Protein AF-A0A965YS01-F1 (afdb_monomer_lite)

Structure (mmCIF, N/CA/C/O backbone):
data_AF-A0A965YS01-F1
#
_entry.id   AF-A0A965YS01-F1
#
loop_
_atom_site.group_PDB
_atom_site.id
_atom_site.type_symbol
_atom_site.label_atom_id
_atom_site.label_alt_id
_atom_site.label_comp_id
_atom_site.label_asym_id
_atom_site.label_entity_id
_atom_site.label_seq_id
_atom_site.pdbx_PDB_ins_code
_atom_site.Cartn_x
_atom_site.Cartn_y
_atom_site.Cartn_z
_atom_site.occupancy
_atom_site.B_iso_or_equiv
_atom_site.auth_seq_id
_atom_site.auth_comp_id
_atom_site.auth_asym_id
_atom_site.auth_atom_id
_atom_site.pdbx_PDB_model_num
ATOM 1 N N . MET A 1 1 ? -19.437 -4.257 -18.408 1.00 36.88 1 MET A N 1
ATOM 2 C CA . MET A 1 1 ? -18.109 -3.913 -17.860 1.00 36.88 1 MET A CA 1
ATOM 3 C C . MET A 1 1 ? -18.353 -3.129 -16.580 1.00 36.88 1 MET A C 1
ATOM 5 O O . MET A 1 1 ? -18.878 -2.031 -16.670 1.00 36.88 1 M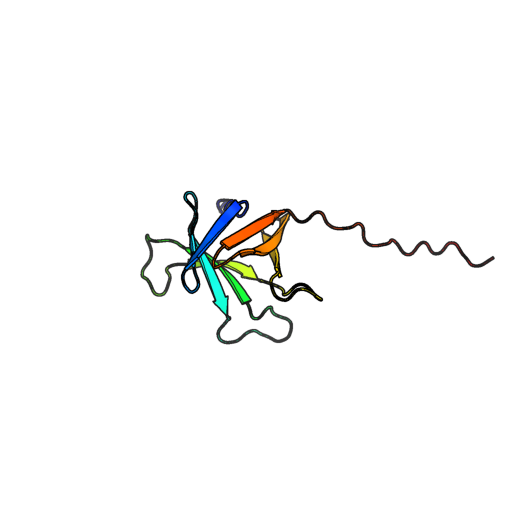ET A O 1
ATOM 9 N N . GLN A 1 2 ? -18.126 -3.721 -15.404 1.00 30.78 2 GLN A N 1
ATOM 10 C CA . GLN A 1 2 ? -18.207 -2.983 -14.138 1.00 30.78 2 GLN A CA 1
ATOM 11 C C . GLN A 1 2 ? -16.950 -2.123 -14.029 1.00 30.78 2 GLN A C 1
ATOM 13 O O . GLN A 1 2 ? -15.840 -2.650 -13.997 1.00 30.78 2 GLN A O 1
ATOM 18 N N . THR A 1 3 ? -17.127 -0.807 -14.030 1.00 35.94 3 THR A N 1
ATOM 19 C CA . THR A 1 3 ? -16.104 0.165 -13.655 1.00 35.94 3 THR A CA 1
ATOM 20 C C . THR A 1 3 ? -15.695 -0.153 -12.223 1.00 35.94 3 THR A C 1
ATOM 22 O O . THR A 1 3 ? -16.439 0.126 -11.286 1.00 35.94 3 THR A O 1
ATOM 25 N N . ALA A 1 4 ? -14.552 -0.817 -12.042 1.00 50.41 4 ALA A N 1
ATOM 26 C CA . ALA A 1 4 ? -13.963 -0.956 -10.722 1.00 50.41 4 ALA A CA 1
ATOM 27 C C . ALA A 1 4 ? -13.690 0.464 -10.223 1.00 50.41 4 ALA A C 1
ATOM 29 O O . ALA A 1 4 ? -12.886 1.177 -10.823 1.00 50.41 4 ALA A O 1
ATOM 30 N N . THR A 1 5 ? -14.416 0.898 -9.192 1.00 55.38 5 THR A N 1
ATOM 31 C CA . THR A 1 5 ? -14.185 2.178 -8.523 1.00 55.38 5 THR A CA 1
ATOM 32 C C . THR A 1 5 ? -12.692 2.300 -8.249 1.00 55.38 5 THR A C 1
ATOM 34 O O . THR A 1 5 ? -12.119 1.465 -7.547 1.00 55.38 5 THR A O 1
ATOM 37 N N . GLN A 1 6 ? -12.044 3.283 -8.873 1.00 66.94 6 GLN A N 1
ATOM 38 C CA . GLN A 1 6 ? -10.603 3.454 -8.767 1.00 66.94 6 GLN A CA 1
ATOM 39 C C . GLN A 1 6 ? -10.292 3.914 -7.344 1.00 66.94 6 GLN A C 1
ATOM 41 O O . GLN A 1 6 ? -10.625 5.026 -6.944 1.00 66.94 6 GLN A O 1
ATOM 46 N N . ILE A 1 7 ? -9.725 3.013 -6.548 1.00 79.31 7 ILE A N 1
ATOM 47 C CA . ILE A 1 7 ? -9.392 3.280 -5.150 1.00 79.31 7 ILE A CA 1
ATOM 48 C C . ILE A 1 7 ? -8.175 4.200 -5.131 1.00 79.31 7 ILE A C 1
ATOM 50 O O . ILE A 1 7 ? -7.115 3.828 -5.637 1.00 79.31 7 ILE A O 1
ATOM 54 N N . GLN A 1 8 ? -8.324 5.391 -4.550 1.00 86.12 8 GLN A N 1
ATOM 55 C CA . GLN A 1 8 ? -7.217 6.326 -4.383 1.00 86.12 8 GLN A CA 1
ATOM 56 C C . GLN A 1 8 ? -6.234 5.756 -3.355 1.00 86.12 8 GLN A C 1
ATOM 58 O O . GLN A 1 8 ? -6.533 5.689 -2.166 1.00 86.12 8 GLN A O 1
ATOM 63 N N . LEU A 1 9 ? -5.068 5.307 -3.824 1.00 92.12 9 LEU A N 1
ATOM 64 C CA . LEU A 1 9 ? -4.046 4.695 -2.969 1.00 92.12 9 LEU A CA 1
ATOM 65 C C . LEU A 1 9 ? -3.082 5.712 -2.363 1.00 92.12 9 LEU A C 1
ATOM 67 O O . LEU A 1 9 ? -2.471 5.438 -1.336 1.00 92.12 9 LEU A O 1
ATOM 71 N N . GLU A 1 10 ? -2.907 6.864 -2.991 1.00 94.25 10 GLU A N 1
ATOM 72 C CA . GLU A 1 10 ? -1.892 7.839 -2.600 1.00 94.25 10 GLU A CA 1
ATOM 73 C C . GLU A 1 10 ? -2.204 8.469 -1.246 1.00 94.25 10 GLU A C 1
ATOM 75 O O . GLU A 1 10 ? -3.352 8.793 -0.948 1.00 94.25 10 GLU A O 1
ATOM 80 N N . GLY A 1 11 ? -1.167 8.675 -0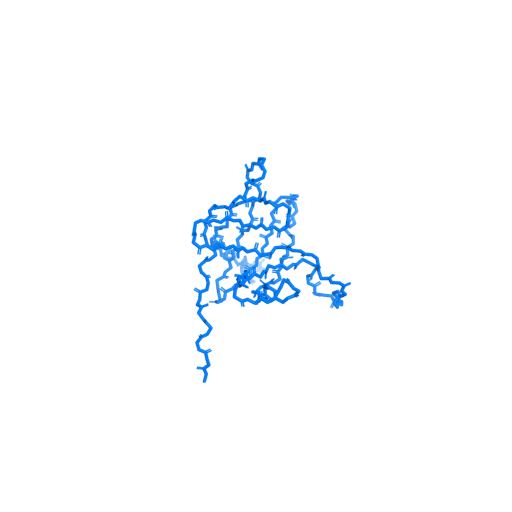.437 1.00 94.50 11 GLY A N 1
ATOM 81 C CA . GLY A 1 11 ? -1.297 9.376 0.832 1.00 94.50 11 GLY A CA 1
ATOM 82 C C . GLY A 1 11 ? -0.493 8.757 1.963 1.00 94.50 11 GLY A C 1
ATOM 83 O O . GLY A 1 11 ? 0.334 7.860 1.775 1.00 94.50 11 GLY A O 1
ATOM 84 N N . LYS A 1 12 ? -0.745 9.280 3.162 1.00 95.81 12 LYS A N 1
ATOM 85 C CA . LYS A 1 12 ? -0.147 8.817 4.412 1.00 95.81 12 LYS A CA 1
ATOM 86 C C . LYS A 1 12 ? -1.161 7.989 5.184 1.00 95.81 12 LYS A C 1
ATOM 88 O O . LYS A 1 12 ? -2.319 8.372 5.314 1.00 95.81 12 LYS A O 1
ATOM 93 N N . TYR A 1 13 ? -0.681 6.883 5.723 1.00 96.81 13 TYR A N 1
ATOM 94 C CA . TYR A 1 13 ? -1.464 5.902 6.445 1.00 96.81 13 TYR A CA 1
ATOM 95 C C . TYR A 1 13 ? -0.819 5.615 7.789 1.00 96.81 13 TYR A C 1
ATOM 97 O O . TYR A 1 13 ? 0.407 5.492 7.897 1.00 96.81 13 TYR A O 1
ATOM 105 N N . LYS A 1 14 ? -1.662 5.433 8.799 1.00 96.94 14 LYS A N 1
ATOM 106 C CA . LYS A 1 14 ? -1.260 4.834 10.063 1.00 96.94 14 LYS A CA 1
ATOM 107 C C . LYS A 1 14 ? -1.306 3.316 9.921 1.00 96.94 14 LYS A C 1
ATOM 109 O O . LYS A 1 14 ? -2.313 2.766 9.484 1.00 96.94 14 LYS A O 1
ATOM 114 N N . LEU A 1 15 ? -0.212 2.649 10.261 1.00 95.00 15 LEU A N 1
ATOM 115 C CA . LEU A 1 15 ? -0.117 1.197 10.292 1.00 95.00 15 LEU A CA 1
ATOM 116 C C . LEU A 1 15 ? -0.582 0.689 11.658 1.00 95.00 15 LEU A C 1
ATOM 118 O O . LEU A 1 15 ? 0.066 0.931 12.674 1.00 95.00 15 LEU A O 1
ATOM 122 N N . GLU A 1 16 ? -1.681 -0.051 11.677 1.00 94.44 16 GLU A N 1
ATOM 123 C CA . GLU A 1 16 ? -2.195 -0.721 12.868 1.00 94.44 16 GLU A CA 1
ATOM 124 C C . GLU A 1 16 ? -2.326 -2.215 12.579 1.00 94.44 16 GLU A C 1
ATOM 126 O O . GLU A 1 16 ? -3.191 -2.641 11.818 1.00 94.44 16 GLU A O 1
ATOM 131 N N . ASN A 1 17 ? -1.439 -3.019 13.173 1.00 92.00 17 ASN A N 1
ATOM 132 C CA . ASN A 1 17 ? -1.265 -4.436 12.848 1.00 92.00 17 ASN A CA 1
ATOM 133 C C . ASN A 1 17 ? -0.998 -4.649 11.350 1.00 92.00 17 ASN A C 1
ATOM 135 O O . ASN A 1 17 ? 0.118 -4.468 10.868 1.00 92.00 17 ASN A O 1
ATOM 139 N N . ASP A 1 18 ? -2.031 -5.049 10.622 1.00 92.62 18 ASP A N 1
ATOM 140 C CA . ASP A 1 18 ? -2.014 -5.363 9.207 1.00 92.62 18 ASP A CA 1
ATOM 141 C C . ASP A 1 18 ? -2.969 -4.465 8.401 1.00 92.62 18 ASP A C 1
ATOM 143 O O . ASP A 1 18 ? -3.276 -4.762 7.244 1.00 92.62 18 ASP A O 1
ATOM 147 N N . LEU A 1 19 ? -3.397 -3.348 8.997 1.00 94.81 19 LEU A N 1
ATOM 148 C CA . LEU A 1 19 ? -4.234 -2.318 8.395 1.00 94.81 19 LEU A CA 1
ATOM 149 C C . LEU A 1 19 ? -3.449 -1.021 8.186 1.00 94.81 19 LEU A C 1
ATOM 151 O O . LEU A 1 19 ? -2.698 -0.582 9.052 1.00 94.81 19 LEU A O 1
ATOM 155 N N . LEU A 1 20 ? -3.659 -0.394 7.034 1.00 95.62 20 LEU A N 1
ATOM 156 C CA . LEU A 1 20 ? -3.226 0.958 6.709 1.00 95.62 20 LEU A CA 1
ATOM 157 C C . LEU A 1 20 ? -4.461 1.853 6.730 1.00 95.62 20 LEU A C 1
ATOM 159 O O . LEU A 1 20 ? -5.350 1.697 5.896 1.00 95.62 20 LEU A O 1
ATOM 163 N N . ILE A 1 21 ? -4.520 2.772 7.685 1.00 94.75 21 ILE A N 1
ATOM 164 C CA . ILE A 1 21 ? -5.705 3.584 7.959 1.00 94.75 21 ILE A CA 1
ATOM 165 C C . ILE A 1 21 ? -5.415 5.034 7.570 1.00 94.75 21 ILE A C 1
ATOM 167 O O . ILE A 1 21 ? -4.444 5.626 8.049 1.00 94.75 21 ILE A O 1
ATO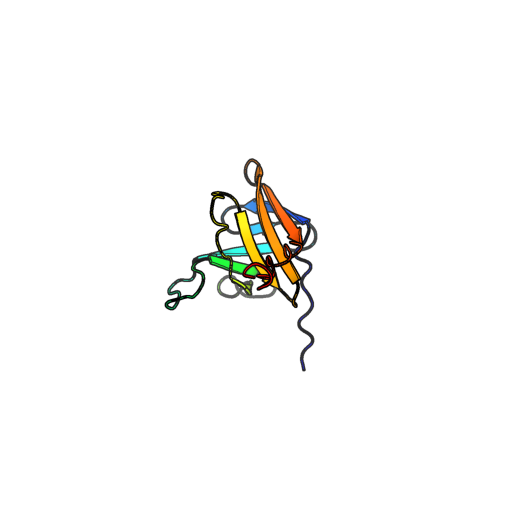M 171 N N . SER A 1 22 ? -6.256 5.600 6.708 1.00 93.31 22 SER A N 1
ATOM 172 C CA . SER A 1 22 ? -6.349 7.037 6.439 1.00 93.31 22 SER A CA 1
ATOM 173 C C . S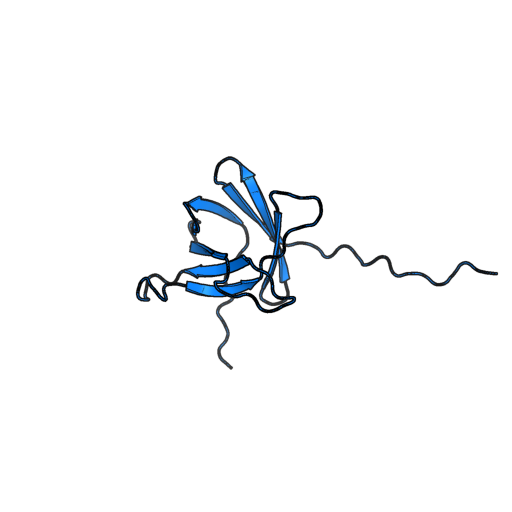ER A 1 22 ? -7.797 7.506 6.615 1.00 93.31 22 SER A C 1
ATOM 175 O O . SER A 1 22 ? -8.695 6.696 6.844 1.00 93.31 22 SER A O 1
ATOM 177 N N . GLU A 1 23 ? -8.037 8.813 6.508 1.00 88.94 23 GLU A N 1
ATOM 178 C CA . GLU A 1 23 ? -9.396 9.373 6.572 1.00 88.94 23 GLU A CA 1
ATOM 179 C C . GLU A 1 23 ? -10.277 8.920 5.399 1.00 88.94 23 GLU A C 1
ATOM 181 O O . GLU A 1 23 ? -11.490 8.798 5.545 1.00 88.94 23 GLU A O 1
ATOM 186 N N . ALA A 1 24 ? -9.673 8.655 4.237 1.00 86.81 24 ALA A N 1
ATOM 187 C CA . ALA A 1 24 ? -10.398 8.332 3.012 1.00 86.81 24 ALA A CA 1
ATOM 188 C C . ALA A 1 24 ? -10.619 6.826 2.824 1.00 86.81 24 ALA A C 1
ATOM 190 O O . ALA A 1 24 ? -11.633 6.412 2.263 1.00 86.81 24 ALA A O 1
ATOM 191 N N . VAL A 1 25 ? -9.658 5.995 3.240 1.00 90.31 25 VAL A N 1
ATOM 192 C CA . VAL A 1 25 ? -9.691 4.556 2.969 1.00 90.31 25 VAL A CA 1
ATOM 193 C C . VAL A 1 25 ? -8.917 3.769 4.021 1.00 90.31 25 VAL A C 1
ATOM 195 O O . VAL A 1 25 ? -7.893 4.205 4.545 1.00 90.31 25 VAL A O 1
ATOM 198 N N . THR A 1 26 ? -9.395 2.560 4.302 1.00 93.81 26 THR A N 1
ATOM 199 C CA . THR A 1 26 ? -8.642 1.558 5.058 1.00 93.81 26 THR A CA 1
ATOM 200 C C . THR A 1 26 ? -8.191 0.452 4.114 1.00 93.81 26 THR A C 1
ATOM 202 O O . THR A 1 26 ? -8.994 -0.114 3.370 1.00 93.81 26 THR A O 1
ATOM 205 N N . LEU A 1 27 ? -6.901 0.133 4.137 1.00 94.81 27 LEU A N 1
ATOM 206 C CA . LEU A 1 27 ? -6.306 -0.909 3.308 1.00 94.81 27 LEU A CA 1
ATOM 207 C C . LEU A 1 27 ? -5.797 -2.045 4.189 1.00 94.81 27 LEU A C 1
ATOM 209 O O . LEU A 1 27 ? -5.178 -1.825 5.224 1.00 94.81 27 LEU A O 1
ATOM 213 N N . LYS A 1 28 ? -6.013 -3.277 3.750 1.00 94.62 28 LYS A N 1
ATOM 214 C CA . LYS A 1 28 ? -5.454 -4.481 4.350 1.00 94.62 28 LYS A CA 1
ATOM 215 C C . LYS A 1 28 ? -4.138 -4.811 3.669 1.00 94.62 28 LYS A C 1
ATOM 217 O O . LYS A 1 28 ? -4.109 -4.987 2.454 1.00 94.62 28 LYS A O 1
ATOM 222 N N . VAL A 1 29 ? -3.070 -4.979 4.436 1.00 94.50 29 VAL A N 1
ATOM 223 C CA . VAL A 1 29 ? -1.829 -5.606 3.969 1.00 94.50 29 VAL A CA 1
ATOM 224 C C . VAL A 1 29 ? -1.681 -6.986 4.592 1.00 94.50 29 VAL A C 1
ATOM 226 O O . VAL A 1 29 ? -2.229 -7.270 5.653 1.00 94.50 29 VAL A O 1
ATOM 229 N N . GLY A 1 30 ? -0.977 -7.901 3.937 1.00 92.44 30 GLY A N 1
ATOM 230 C CA . GLY A 1 30 ? -0.801 -9.234 4.506 1.00 92.44 30 GLY A CA 1
ATOM 231 C C . GLY A 1 30 ? 0.016 -10.173 3.645 1.00 92.44 30 GLY A C 1
ATOM 232 O O . GLY A 1 30 ? 0.485 -9.811 2.567 1.00 92.44 30 GLY A O 1
ATOM 233 N N . ASN A 1 31 ? 0.169 -11.400 4.138 1.00 91.44 31 ASN A N 1
ATOM 234 C CA . ASN A 1 31 ? 0.778 -12.497 3.400 1.00 91.44 31 ASN A CA 1
ATOM 235 C C . ASN A 1 31 ? -0.311 -13.388 2.801 1.00 91.44 31 ASN A C 1
ATOM 237 O O . ASN A 1 31 ? -1.291 -13.724 3.463 1.00 91.44 31 ASN A O 1
ATOM 241 N N . ARG A 1 32 ? -0.118 -13.818 1.556 1.00 85.88 32 ARG A N 1
ATOM 242 C CA . ARG A 1 32 ? -0.934 -14.861 0.938 1.00 85.88 32 ARG A CA 1
ATOM 243 C C . ARG A 1 32 ? -0.669 -16.185 1.653 1.00 85.88 32 ARG A C 1
ATOM 245 O O . ARG A 1 32 ? 0.486 -16.534 1.889 1.00 85.88 32 ARG A O 1
ATOM 252 N N . HIS A 1 33 ? -1.725 -16.950 1.923 1.00 80.94 33 HIS A N 1
ATOM 253 C CA . HIS A 1 33 ? -1.617 -18.253 2.587 1.00 80.94 33 HIS A CA 1
ATOM 254 C C . HIS A 1 33 ? -0.783 -19.262 1.769 1.00 80.94 33 HIS A C 1
ATOM 256 O O . HIS A 1 33 ? -0.010 -20.028 2.337 1.00 80.94 33 HIS A O 1
ATOM 262 N N . ARG A 1 34 ? -0.899 -19.246 0.430 1.00 81.69 34 ARG A N 1
ATOM 263 C CA . ARG A 1 34 ? -0.144 -20.118 -0.494 1.00 81.69 34 ARG A CA 1
ATOM 264 C C . ARG A 1 34 ? 0.164 -19.403 -1.819 1.00 81.69 34 ARG A C 1
ATOM 266 O O . ARG A 1 34 ? -0.581 -19.564 -2.785 1.00 81.69 34 ARG A O 1
ATOM 273 N N . PRO A 1 35 ? 1.220 -18.577 -1.883 1.00 82.69 35 PRO A N 1
ATOM 274 C CA . PRO A 1 35 ? 1.613 -17.926 -3.127 1.00 82.69 35 PRO A CA 1
ATOM 275 C C . PRO A 1 35 ? 2.160 -18.964 -4.116 1.00 82.69 35 PRO A C 1
ATOM 277 O O . PRO A 1 35 ? 2.982 -19.806 -3.751 1.00 82.69 35 PRO A O 1
ATOM 280 N N . LYS A 1 36 ? 1.716 -18.903 -5.377 1.00 83.88 36 LYS A N 1
ATOM 281 C CA . LYS A 1 36 ? 2.283 -19.731 -6.457 1.00 83.88 36 LYS A CA 1
ATOM 282 C C . LYS A 1 36 ? 3.728 -19.303 -6.759 1.00 83.88 36 LYS A C 1
ATOM 284 O O . LYS A 1 36 ? 4.120 -18.174 -6.462 1.00 83.88 36 LYS A O 1
ATOM 289 N N . LYS A 1 37 ? 4.525 -20.185 -7.376 1.00 82.88 37 LYS A N 1
ATOM 290 C CA . LYS A 1 37 ? 5.893 -19.855 -7.820 1.00 82.88 37 LYS A CA 1
ATOM 291 C C . LYS A 1 37 ? 5.855 -18.613 -8.726 1.00 82.88 37 LYS A C 1
ATOM 293 O O . LYS A 1 37 ? 5.074 -18.576 -9.669 1.00 82.88 37 LYS A O 1
ATOM 298 N N . GLY A 1 38 ? 6.662 -17.600 -8.407 1.00 80.38 38 GLY A N 1
ATOM 299 C CA . GLY A 1 38 ? 6.701 -16.317 -9.125 1.00 80.38 38 GLY A CA 1
ATOM 300 C C . GLY A 1 38 ? 5.664 -15.277 -8.678 1.00 80.38 38 GLY A C 1
ATOM 301 O O . GLY A 1 38 ? 5.758 -14.124 -9.079 1.00 80.38 38 GLY A O 1
ATOM 302 N N . GLN A 1 39 ? 4.706 -15.633 -7.816 1.00 82.31 39 GLN A N 1
ATOM 303 C CA . GLN A 1 39 ? 3.744 -14.677 -7.269 1.00 82.31 39 GLN A CA 1
ATOM 304 C C . GLN A 1 39 ? 4.299 -13.988 -6.018 1.00 82.31 39 GLN A C 1
ATOM 306 O O . GLN A 1 39 ? 4.926 -14.623 -5.166 1.00 82.31 39 GLN A O 1
ATOM 311 N N . ALA A 1 40 ? 4.009 -12.694 -5.863 1.00 85.50 40 ALA A N 1
ATOM 312 C CA . ALA A 1 40 ? 4.328 -11.975 -4.637 1.00 85.50 40 ALA A CA 1
ATOM 313 C C . ALA A 1 40 ? 3.697 -12.650 -3.412 1.00 85.50 40 ALA A C 1
ATOM 315 O O . ALA A 1 40 ? 2.505 -12.974 -3.396 1.00 85.50 40 ALA A O 1
ATOM 316 N N . ARG A 1 41 ? 4.494 -12.805 -2.351 1.00 89.94 41 ARG A N 1
ATOM 317 C CA . ARG A 1 41 ? 4.009 -13.312 -1.061 1.00 89.94 41 ARG A CA 1
ATOM 318 C C . ARG A 1 41 ? 3.060 -12.334 -0.380 1.00 89.94 41 ARG A C 1
ATOM 320 O O . ARG A 1 41 ? 2.134 -12.775 0.291 1.00 89.94 41 ARG A O 1
ATOM 327 N N . ARG A 1 42 ? 3.295 -11.031 -0.539 1.00 93.50 42 ARG A N 1
ATOM 328 C CA . ARG A 1 42 ? 2.521 -9.971 0.107 1.00 93.50 42 ARG A CA 1
ATOM 329 C C . ARG A 1 42 ? 1.455 -9.408 -0.825 1.00 93.50 42 ARG A C 1
ATOM 331 O O . ARG A 1 42 ? 1.608 -9.435 -2.048 1.00 93.50 42 ARG A O 1
ATOM 338 N N . PHE A 1 43 ? 0.379 -8.899 -0.244 1.00 94.19 43 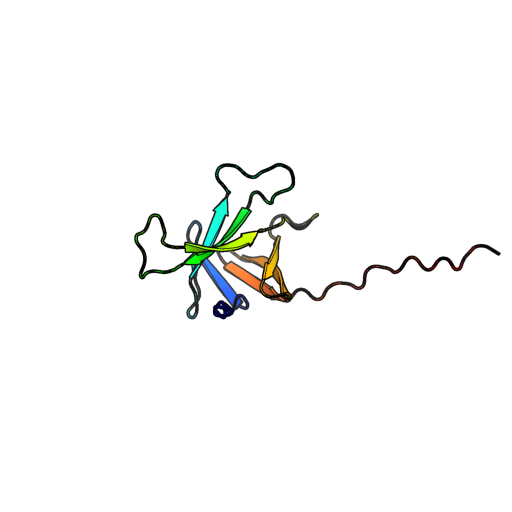PHE A N 1
ATOM 339 C CA . PHE A 1 43 ? -0.709 -8.258 -0.974 1.00 94.19 43 PHE A CA 1
ATOM 340 C C . PHE A 1 43 ? -1.204 -7.008 -0.256 1.00 94.19 43 PHE A C 1
ATOM 342 O O . PHE A 1 43 ? -0.956 -6.832 0.939 1.00 94.19 43 PHE A O 1
ATOM 349 N N . ILE A 1 44 ? -1.933 -6.190 -1.008 1.00 94.94 44 ILE A N 1
ATOM 350 C CA . ILE A 1 44 ? -2.749 -5.095 -0.505 1.00 94.94 44 ILE A CA 1
ATOM 351 C C . ILE A 1 44 ? -4.187 -5.249 -1.016 1.00 94.94 44 ILE A C 1
ATOM 353 O O . ILE A 1 44 ? -4.410 -5.670 -2.155 1.00 94.94 44 ILE A O 1
ATOM 357 N N . GLY A 1 45 ? -5.159 -4.953 -0.163 1.00 93.94 45 GLY A N 1
ATOM 358 C CA . GLY A 1 45 ? -6.584 -4.968 -0.477 1.00 93.94 45 GLY A CA 1
ATOM 359 C C . GLY A 1 45 ? -7.303 -3.783 0.154 1.00 93.94 45 GLY A C 1
ATOM 360 O O . GLY A 1 45 ? -6.810 -3.224 1.127 1.00 93.94 45 GLY A O 1
ATOM 361 N N . ALA A 1 46 ? -8.455 -3.396 -0.380 1.00 93.00 46 ALA A N 1
ATOM 362 C CA . ALA A 1 46 ? -9.307 -2.388 0.245 1.00 93.00 46 ALA A CA 1
ATOM 363 C C . ALA A 1 46 ? -10.253 -3.057 1.219 1.00 93.00 46 ALA A C 1
ATOM 365 O O . ALA A 1 46 ? -10.885 -4.051 0.860 1.00 93.00 46 ALA A O 1
ATOM 366 N N . VAL A 1 47 ? -10.342 -2.506 2.426 1.00 91.50 47 VAL A N 1
ATOM 367 C CA . VAL A 1 47 ? -11.287 -2.977 3.428 1.00 91.50 47 VAL A CA 1
ATOM 368 C C . VAL A 1 47 ? -12.683 -2.479 3.084 1.00 91.50 47 VAL A C 1
ATOM 370 O O . VAL A 1 47 ? -12.875 -1.305 2.775 1.00 91.50 47 VAL A O 1
ATOM 373 N N . ASP A 1 48 ? -13.650 -3.384 3.152 1.00 87.31 48 ASP A N 1
ATOM 374 C CA . ASP A 1 48 ? -15.066 -3.095 2.994 1.00 87.31 48 ASP A CA 1
ATOM 375 C C . ASP A 1 48 ? -15.790 -3.491 4.281 1.00 87.31 48 ASP A C 1
ATOM 377 O O . ASP A 1 48 ? -16.067 -4.665 4.528 1.00 87.31 48 ASP A O 1
ATOM 381 N N . ASN A 1 49 ? -16.083 -2.490 5.111 1.00 81.56 49 ASN A N 1
ATOM 382 C CA . ASN A 1 49 ? -16.740 -2.687 6.402 1.00 81.56 49 ASN A CA 1
ATOM 383 C C . ASN A 1 49 ? -18.215 -3.099 6.270 1.00 81.56 49 ASN A C 1
ATOM 385 O O . ASN A 1 49 ? -18.838 -3.430 7.276 1.00 81.56 49 ASN A O 1
ATOM 389 N N . SER A 1 50 ? -18.784 -3.080 5.059 1.00 84.25 50 SER A N 1
ATOM 390 C CA . SER A 1 50 ? -20.129 -3.611 4.817 1.00 84.25 50 SER A CA 1
ATOM 391 C C . SER A 1 50 ? -20.155 -5.142 4.719 1.00 84.25 50 SER A C 1
ATOM 393 O O . SER A 1 50 ? -21.231 -5.740 4.770 1.00 84.25 50 SER A O 1
ATOM 395 N N . LYS A 1 51 ? -18.985 -5.791 4.612 1.00 80.56 51 LYS A N 1
ATOM 396 C CA . LYS A 1 51 ? -18.848 -7.248 4.505 1.00 80.56 51 LYS A CA 1
ATOM 397 C C . LYS A 1 51 ? -18.504 -7.902 5.850 1.00 80.56 51 LYS A C 1
ATOM 399 O O . LYS A 1 51 ? -17.905 -7.261 6.717 1.00 80.56 51 LYS A O 1
ATOM 404 N N . PRO A 1 52 ? -18.830 -9.197 6.035 1.00 79.62 52 PRO A N 1
ATOM 405 C CA . PRO A 1 52 ? -18.381 -9.968 7.192 1.00 79.62 52 PRO A CA 1
ATOM 406 C C . PRO A 1 52 ? -16.855 -9.944 7.336 1.00 79.62 52 PRO A C 1
ATOM 408 O O . PRO A 1 52 ? -16.136 -9.909 6.340 1.00 79.62 52 PRO A O 1
ATOM 411 N N . LYS A 1 53 ? -16.352 -10.019 8.575 1.00 74.19 53 LYS A N 1
ATOM 412 C CA . LYS A 1 53 ? -14.921 -9.870 8.910 1.00 74.19 53 LYS A CA 1
ATOM 413 C C . LYS A 1 53 ? -13.989 -10.772 8.087 1.00 74.19 53 LYS A C 1
ATOM 415 O O . LYS A 1 53 ? -12.896 -10.346 7.721 1.00 74.19 53 LYS A O 1
ATOM 420 N N . ASP A 1 54 ? -14.437 -11.983 7.771 1.00 71.00 54 ASP A N 1
ATOM 421 C CA . ASP A 1 54 ? -13.658 -12.978 7.024 1.00 71.00 54 ASP A CA 1
ATOM 422 C C . ASP A 1 54 ? -13.500 -12.625 5.531 1.00 71.00 54 ASP A C 1
ATOM 424 O O . ASP A 1 54 ? -12.561 -13.076 4.877 1.00 71.00 54 ASP A O 1
ATOM 428 N N . GLU A 1 55 ? -14.370 -11.757 5.009 1.00 70.25 55 GLU A N 1
ATOM 429 C CA . GLU A 1 55 ? -14.390 -11.265 3.624 1.00 70.25 55 GLU A CA 1
ATOM 430 C C . GLU A 1 55 ? -14.233 -9.741 3.545 1.00 70.25 55 GLU A C 1
ATOM 432 O O . GLU A 1 55 ? -14.461 -9.126 2.500 1.00 70.25 55 GLU A O 1
ATOM 437 N N . ALA A 1 56 ? -13.826 -9.111 4.648 1.00 83.12 56 ALA A N 1
ATOM 438 C CA . ALA A 1 56 ? -13.823 -7.662 4.806 1.00 83.12 56 ALA A CA 1
ATOM 439 C C . ALA A 1 56 ? -12.767 -6.950 3.954 1.00 83.12 56 ALA A C 1
ATOM 441 O O . ALA A 1 56 ? -12.497 -5.780 4.192 1.00 83.12 56 ALA A O 1
ATOM 442 N N . TYR A 1 57 ? -12.140 -7.611 2.975 1.00 88.69 57 TYR A N 1
ATOM 443 C CA . TYR A 1 57 ? -11.281 -6.937 2.014 1.00 88.69 57 TYR A CA 1
ATOM 444 C C . TYR A 1 57 ? -11.405 -7.490 0.595 1.00 88.69 57 TYR A C 1
ATOM 446 O O . TYR A 1 57 ? -11.538 -8.691 0.364 1.00 88.69 57 TYR A O 1
ATOM 454 N N . SER A 1 58 ? -11.280 -6.587 -0.374 1.00 89.56 58 SER A N 1
ATOM 455 C CA . SER A 1 58 ? -11.162 -6.915 -1.794 1.00 89.56 58 SER A CA 1
ATOM 456 C C . SER A 1 58 ? -9.713 -6.731 -2.232 1.00 89.56 58 SER A C 1
ATOM 458 O O . SER A 1 58 ? -9.092 -5.711 -1.937 1.00 89.56 58 SER A O 1
ATOM 460 N N . TYR A 1 59 ? -9.147 -7.728 -2.911 1.00 89.56 59 TYR A N 1
ATOM 461 C CA . TYR A 1 59 ? -7.771 -7.670 -3.405 1.00 89.56 59 TYR A CA 1
ATOM 462 C C . TYR A 1 59 ? -7.585 -6.505 -4.389 1.00 89.56 59 TYR A C 1
ATOM 464 O O . TYR A 1 59 ? -8.369 -6.361 -5.323 1.00 89.56 59 TYR A O 1
ATOM 472 N N . ILE A 1 60 ? -6.526 -5.713 -4.193 1.00 91.88 60 ILE A N 1
ATOM 473 C CA . ILE A 1 60 ? -6.123 -4.641 -5.113 1.00 91.88 60 ILE A CA 1
ATOM 474 C C . ILE A 1 60 ? -4.910 -5.098 -5.915 1.00 91.88 60 ILE A C 1
ATOM 476 O O . ILE A 1 60 ? -4.958 -5.155 -7.139 1.00 91.88 60 ILE A O 1
ATOM 480 N N . SER A 1 61 ? -3.804 -5.412 -5.231 1.00 92.75 61 SER A N 1
ATOM 481 C CA . SER A 1 61 ? -2.542 -5.697 -5.909 1.00 92.75 61 SER A CA 1
ATOM 482 C C . SER A 1 61 ? -1.570 -6.522 -5.068 1.00 92.75 61 SER A C 1
ATOM 484 O O . SER A 1 61 ? -1.728 -6.750 -3.866 1.00 92.75 61 SER A O 1
ATOM 486 N N . SER A 1 62 ? -0.549 -7.029 -5.748 1.00 93.62 62 SER A N 1
ATOM 487 C CA . SER A 1 62 ? 0.598 -7.712 -5.162 1.00 93.62 62 SER A CA 1
ATOM 488 C C . SER A 1 62 ? 1.619 -6.688 -4.676 1.00 93.62 62 SER A C 1
ATOM 490 O O . SER A 1 62 ? 1.867 -5.705 -5.365 1.00 93.62 62 SER A O 1
ATOM 492 N N . LEU A 1 63 ? 2.244 -6.945 -3.525 1.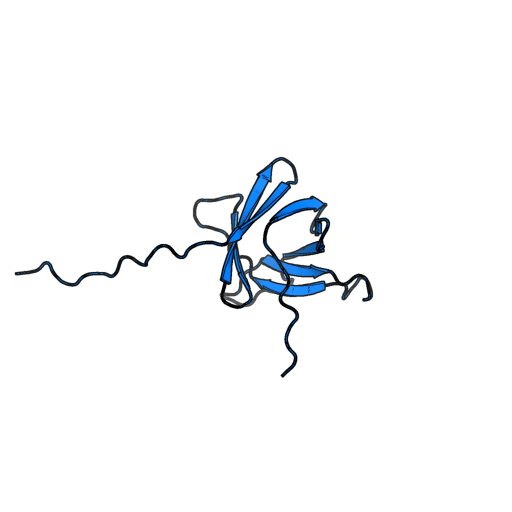00 94.44 63 LEU A N 1
ATOM 493 C CA . LEU A 1 63 ? 3.327 -6.112 -2.998 1.00 94.44 63 LEU A CA 1
ATOM 494 C C . LEU A 1 63 ? 4.675 -6.795 -3.241 1.00 94.44 63 LEU A C 1
ATOM 496 O O . LEU A 1 63 ? 4.962 -7.848 -2.659 1.00 94.44 63 LEU A O 1
ATOM 500 N N . TYR A 1 64 ? 5.512 -6.177 -4.065 1.00 92.88 64 TYR A N 1
ATOM 501 C CA . TYR A 1 64 ? 6.868 -6.631 -4.366 1.00 92.88 64 TYR A CA 1
ATOM 502 C C . TYR A 1 64 ? 7.872 -5.870 -3.507 1.00 92.88 64 TYR A C 1
ATOM 504 O O . TYR A 1 64 ? 7.820 -4.649 -3.433 1.00 92.88 64 TYR A O 1
ATOM 512 N N . ALA A 1 65 ? 8.772 -6.576 -2.821 1.00 91.75 65 ALA A N 1
ATOM 513 C CA . ALA A 1 65 ? 9.813 -5.918 -2.035 1.00 91.75 65 ALA A CA 1
ATOM 514 C C . ALA A 1 65 ? 10.801 -5.204 -2.967 1.00 91.75 65 ALA A C 1
ATOM 516 O O . ALA A 1 65 ? 11.247 -5.789 -3.954 1.00 91.75 65 ALA A O 1
ATOM 517 N N . VAL A 1 66 ? 11.154 -3.963 -2.638 1.00 91.38 66 VAL A N 1
ATOM 518 C CA . VAL A 1 66 ? 12.154 -3.205 -3.397 1.00 91.38 66 VAL A CA 1
ATOM 519 C C . VAL A 1 66 ? 13.546 -3.719 -3.044 1.00 91.38 66 VAL A C 1
ATOM 521 O O . VAL A 1 66 ? 13.929 -3.741 -1.873 1.00 91.38 66 VAL A O 1
ATOM 524 N N . GLN A 1 67 ? 14.323 -4.118 -4.050 1.00 86.25 67 GLN A N 1
ATOM 525 C CA . GLN A 1 67 ? 15.697 -4.574 -3.844 1.00 86.25 67 GLN A CA 1
ATOM 526 C C . GLN A 1 67 ? 16.537 -3.471 -3.182 1.00 86.25 67 GLN A C 1
ATOM 528 O O . GLN A 1 67 ? 16.477 -2.310 -3.576 1.00 86.25 67 GLN A O 1
ATOM 533 N N . GLY A 1 68 ? 17.298 -3.828 -2.145 1.00 87.12 68 GLY A N 1
ATOM 534 C CA . GLY A 1 68 ? 18.111 -2.871 -1.386 1.00 87.12 68 GLY A CA 1
ATOM 535 C C . GLY A 1 68 ? 17.339 -2.029 -0.360 1.00 87.12 68 GLY A C 1
ATOM 536 O O . GLY A 1 68 ? 17.974 -1.325 0.420 1.00 87.12 68 GLY A O 1
ATOM 537 N N . SER A 1 69 ? 16.005 -2.136 -0.280 1.00 88.62 69 SER A N 1
ATOM 538 C CA . SER A 1 69 ? 15.202 -1.491 0.768 1.00 88.62 69 SER A CA 1
ATOM 539 C C . SER A 1 69 ? 14.539 -2.522 1.678 1.00 88.62 69 SER A C 1
ATOM 541 O O . SER A 1 69 ? 13.895 -3.466 1.227 1.00 88.62 69 SER A O 1
ATOM 543 N N . LYS A 1 70 ? 14.654 -2.318 2.995 1.00 84.69 70 LYS A N 1
ATOM 544 C CA . LYS A 1 70 ? 13.950 -3.140 3.997 1.00 84.69 70 LYS A CA 1
ATOM 545 C C . LYS A 1 70 ? 12.517 -2.665 4.254 1.00 84.69 70 LYS A C 1
ATOM 547 O O . LYS A 1 70 ? 11.704 -3.429 4.768 1.00 84.69 70 LYS A O 1
ATOM 552 N N . ASN A 1 71 ? 12.212 -1.428 3.867 1.00 90.38 71 ASN A N 1
ATOM 553 C CA . ASN A 1 71 ? 11.023 -0.700 4.305 1.00 90.38 71 ASN A CA 1
ATOM 554 C C . ASN A 1 71 ? 10.138 -0.253 3.135 1.00 90.38 71 ASN A C 1
ATOM 556 O O . ASN A 1 71 ? 9.230 0.552 3.335 1.00 90.38 71 ASN A O 1
ATOM 560 N N . SER A 1 72 ? 10.398 -0.748 1.922 1.00 94.38 72 SER A N 1
ATOM 561 C CA . SER A 1 72 ? 9.678 -0.319 0.725 1.00 94.38 72 SER A CA 1
ATOM 562 C C . SER A 1 72 ? 9.127 -1.487 -0.079 1.00 94.38 72 SER A C 1
ATOM 564 O O . SER A 1 72 ? 9.780 -2.519 -0.255 1.00 94.38 72 SER A O 1
ATOM 566 N N . TYR A 1 73 ? 7.930 -1.273 -0.614 1.00 94.88 73 TYR A N 1
ATOM 567 C CA . TYR A 1 73 ? 7.235 -2.190 -1.504 1.00 94.88 73 TYR A CA 1
ATOM 568 C C . TYR A 1 73 ? 6.738 -1.453 -2.740 1.00 94.88 73 TYR A C 1
ATOM 570 O O . TYR A 1 73 ? 6.460 -0.259 -2.692 1.00 94.88 73 TYR A O 1
ATOM 578 N N . GLU A 1 74 ? 6.594 -2.178 -3.836 1.00 94.88 74 GLU A N 1
ATOM 579 C CA . GLU A 1 74 ? 6.022 -1.687 -5.081 1.00 94.88 74 GLU A CA 1
ATOM 580 C C . GLU A 1 74 ? 4.770 -2.473 -5.436 1.00 94.88 74 GLU A C 1
ATOM 582 O O . GLU A 1 74 ? 4.670 -3.675 -5.169 1.00 94.88 74 GLU A O 1
ATOM 587 N N . LEU A 1 75 ? 3.811 -1.772 -6.029 1.00 93.69 75 LEU A N 1
ATOM 588 C CA . LEU A 1 75 ? 2.569 -2.339 -6.532 1.00 93.69 75 LEU A CA 1
ATOM 589 C C . LEU A 1 75 ? 2.120 -1.593 -7.786 1.00 93.69 75 LEU A C 1
ATOM 591 O O . LEU A 1 75 ? 2.490 -0.441 -8.006 1.00 93.69 75 LEU A O 1
ATOM 595 N N . GLU A 1 76 ? 1.282 -2.252 -8.573 1.00 91.94 76 GLU A N 1
ATOM 596 C CA . GLU A 1 76 ? 0.607 -1.663 -9.727 1.00 91.94 76 GLU A CA 1
ATOM 597 C C . GLU A 1 76 ? -0.902 -1.689 -9.482 1.00 91.94 76 GLU A C 1
ATOM 599 O O . GLU A 1 76 ? -1.439 -2.714 -9.054 1.00 91.94 76 GLU A O 1
ATOM 604 N N . SER A 1 77 ? -1.585 -0.571 -9.720 1.00 89.75 77 SER A N 1
ATOM 605 C CA . SER A 1 77 ? -3.041 -0.464 -9.608 1.00 89.75 77 SER A CA 1
ATOM 606 C C . SER A 1 77 ? -3.567 0.479 -10.682 1.00 89.75 77 SER A C 1
ATOM 608 O O . SER A 1 77 ? -3.075 1.598 -10.813 1.00 89.75 77 SER A O 1
ATOM 610 N N . GLY A 1 78 ? -4.546 0.029 -11.471 1.00 85.38 78 GLY A N 1
ATOM 611 C CA . GLY A 1 78 ? -5.150 0.850 -12.528 1.00 85.38 78 GLY A CA 1
ATOM 612 C C . GLY A 1 78 ? -4.154 1.372 -13.575 1.00 85.38 78 GLY A C 1
ATOM 613 O O . GLY A 1 78 ? -4.366 2.452 -14.110 1.00 85.38 78 GLY A O 1
ATOM 614 N N . GLY A 1 79 ? -3.057 0.649 -13.833 1.00 86.62 79 GLY A N 1
ATOM 615 C CA . GLY A 1 79 ? -1.991 1.060 -14.759 1.00 86.62 79 GLY A CA 1
ATOM 616 C C . GLY A 1 79 ? -0.951 2.026 -14.175 1.00 86.62 79 GLY A C 1
ATOM 617 O O . GLY A 1 79 ? 0.050 2.311 -14.832 1.00 86.62 79 GLY A O 1
ATOM 618 N N . THR A 1 80 ? -1.134 2.485 -12.936 1.00 89.25 80 THR A N 1
ATOM 619 C CA . THR A 1 80 ? -0.161 3.323 -12.227 1.00 89.25 80 THR A CA 1
ATOM 620 C C . THR A 1 80 ? 0.694 2.475 -11.292 1.00 89.25 80 THR A C 1
ATOM 622 O O . THR A 1 80 ? 0.195 1.608 -10.567 1.00 89.25 80 THR A O 1
ATOM 625 N N . TYR A 1 81 ? 1.998 2.744 -11.288 1.00 92.25 81 TYR A N 1
ATOM 626 C CA . TYR A 1 81 ? 2.937 2.133 -10.353 1.00 92.25 81 TYR A CA 1
ATOM 627 C C . TYR A 1 81 ? 3.057 2.999 -9.111 1.00 92.25 81 TYR A C 1
ATOM 629 O O . TYR A 1 81 ? 3.197 4.215 -9.206 1.00 92.25 81 TYR A O 1
ATOM 637 N N . TYR A 1 82 ? 3.048 2.365 -7.945 1.00 95.00 82 TYR A N 1
ATOM 638 C CA . TYR A 1 82 ? 3.174 3.040 -6.661 1.00 95.00 82 TYR A CA 1
ATOM 639 C C . TYR A 1 82 ? 4.315 2.443 -5.848 1.00 95.00 82 TYR A C 1
ATOM 641 O O . TYR A 1 82 ? 4.594 1.242 -5.917 1.00 95.00 82 TYR A O 1
ATOM 649 N N . ARG A 1 83 ? 4.938 3.284 -5.022 1.00 95.81 83 ARG A N 1
ATOM 650 C CA . ARG A 1 83 ? 5.866 2.868 -3.975 1.00 95.81 83 ARG A CA 1
ATOM 651 C C . ARG A 1 83 ? 5.239 3.112 -2.607 1.00 95.81 83 ARG A C 1
ATOM 653 O O . ARG A 1 83 ? 4.926 4.242 -2.241 1.00 95.81 83 ARG A O 1
ATOM 660 N N . LEU A 1 84 ? 5.106 2.029 -1.855 1.00 96.25 84 LEU A N 1
ATOM 661 C CA . LEU A 1 84 ? 4.798 2.000 -0.432 1.00 96.25 84 LEU A CA 1
ATOM 662 C C . LEU A 1 84 ? 6.109 2.140 0.346 1.00 96.25 84 LEU A C 1
ATOM 664 O O . LEU A 1 84 ? 7.025 1.350 0.119 1.00 96.25 84 LEU A O 1
ATOM 668 N N . THR A 1 85 ? 6.212 3.085 1.275 1.00 95.62 85 THR A N 1
ATOM 669 C CA . THR A 1 85 ? 7.399 3.260 2.127 1.00 95.62 85 THR A CA 1
ATOM 670 C C . THR A 1 85 ? 6.990 3.409 3.583 1.00 95.62 85 THR A C 1
ATOM 672 O O . THR A 1 85 ? 6.157 4.249 3.906 1.00 95.62 85 THR A O 1
ATOM 675 N N . VAL A 1 86 ? 7.588 2.620 4.475 1.00 93.56 86 VAL A N 1
ATOM 676 C CA . VAL A 1 86 ? 7.461 2.815 5.925 1.00 93.56 86 VAL A CA 1
ATOM 677 C C . VAL A 1 86 ? 8.382 3.973 6.324 1.00 93.56 86 VAL A C 1
ATOM 679 O O . VAL A 1 86 ? 9.603 3.837 6.247 1.00 93.56 86 VAL A O 1
ATOM 682 N N . THR A 1 87 ? 7.808 5.122 6.689 1.00 90.75 87 THR A N 1
ATOM 683 C CA . THR A 1 87 ? 8.529 6.398 6.895 1.00 90.75 87 THR A CA 1
ATOM 684 C C . THR A 1 87 ? 8.740 6.770 8.365 1.00 90.75 87 THR A C 1
ATOM 686 O O . THR A 1 87 ? 9.487 7.700 8.655 1.00 90.75 87 THR A O 1
ATOM 689 N N . GLY A 1 88 ? 8.127 6.051 9.307 1.00 83.62 88 GLY A N 1
ATOM 690 C CA . GLY A 1 88 ? 8.259 6.304 10.743 1.00 83.62 88 GLY A CA 1
ATOM 691 C C . GLY A 1 88 ? 7.727 5.152 11.589 1.00 83.62 88 GLY A C 1
ATOM 692 O O . GLY A 1 88 ? 7.406 4.084 11.062 1.00 83.62 88 GLY A O 1
ATOM 693 N N . LEU A 1 89 ? 7.613 5.369 12.904 1.00 83.81 89 LEU A N 1
ATOM 694 C CA . LEU A 1 89 ? 7.008 4.395 13.810 1.00 83.81 89 LEU A CA 1
ATOM 695 C C . LEU A 1 89 ? 5.518 4.266 13.459 1.00 83.81 89 LEU A C 1
ATOM 697 O O . LEU A 1 89 ? 4.726 5.148 13.774 1.00 83.81 89 LEU A O 1
ATOM 701 N N . ASN A 1 90 ? 5.161 3.185 12.768 1.00 91.12 90 ASN A N 1
ATOM 702 C CA . ASN A 1 90 ? 3.802 2.894 12.307 1.00 91.12 90 ASN A CA 1
ATOM 703 C C . ASN A 1 90 ? 3.222 3.892 11.287 1.00 91.12 90 ASN A C 1
ATOM 705 O O . ASN A 1 90 ? 2.005 4.025 11.189 1.00 91.12 90 ASN A O 1
ATOM 709 N N . THR A 1 91 ? 4.062 4.554 10.490 1.00 95.56 91 THR A N 1
ATOM 710 C CA . THR A 1 91 ? 3.593 5.412 9.388 1.00 95.56 91 THR A CA 1
ATOM 711 C C . THR A 1 91 ? 4.038 4.840 8.056 1.00 95.56 91 THR A C 1
ATOM 713 O O . THR A 1 91 ? 5.212 4.511 7.869 1.00 95.56 91 THR A O 1
ATOM 716 N N . VAL A 1 92 ? 3.097 4.742 7.122 1.00 96.69 92 VAL A N 1
ATOM 717 C CA . VAL A 1 92 ? 3.337 4.290 5.754 1.00 96.69 92 VAL A CA 1
ATOM 718 C C . VAL A 1 92 ? 2.877 5.365 4.792 1.00 96.69 92 VAL A C 1
ATOM 720 O O . VAL A 1 92 ? 1.802 5.933 4.943 1.00 96.69 92 VAL A O 1
ATOM 723 N N . GLU A 1 93 ? 3.686 5.635 3.785 1.00 96.56 93 GLU A N 1
ATOM 724 C CA . GLU A 1 93 ? 3.354 6.564 2.721 1.00 96.56 93 GLU A CA 1
ATOM 725 C C . GLU A 1 93 ? 3.318 5.835 1.381 1.00 96.56 93 GLU A C 1
ATOM 727 O O . GLU A 1 93 ? 4.220 5.056 1.066 1.00 96.56 93 GLU A O 1
ATOM 732 N N . ILE A 1 94 ? 2.268 6.083 0.602 1.00 96.25 94 ILE A N 1
ATOM 733 C CA . ILE A 1 94 ? 2.096 5.558 -0.750 1.00 96.25 94 ILE A CA 1
ATOM 734 C C . ILE A 1 94 ? 2.182 6.731 -1.715 1.00 96.25 94 ILE A C 1
ATOM 736 O O . ILE A 1 94 ? 1.399 7.677 -1.614 1.00 96.25 94 ILE A O 1
ATOM 740 N N . ARG A 1 95 ? 3.124 6.664 -2.657 1.00 95.44 95 ARG A N 1
ATOM 741 C CA . ARG A 1 95 ? 3.293 7.675 -3.709 1.00 95.44 95 ARG A CA 1
ATOM 742 C C . ARG A 1 95 ? 3.362 7.020 -5.086 1.00 95.44 95 ARG A C 1
ATOM 744 O O . ARG A 1 95 ? 3.839 5.881 -5.168 1.00 95.44 95 ARG A O 1
ATOM 751 N N . PRO A 1 96 ? 2.938 7.709 -6.159 1.00 93.81 96 PRO A N 1
ATOM 752 C CA . PRO A 1 96 ? 3.232 7.278 -7.516 1.00 93.81 96 PRO A CA 1
ATOM 753 C C . PRO A 1 96 ? 4.740 7.104 -7.690 1.00 93.81 96 PRO A C 1
ATOM 755 O O . PRO A 1 96 ? 5.540 7.890 -7.179 1.00 93.81 96 PRO A O 1
ATOM 758 N N . LYS A 1 97 ? 5.127 6.043 -8.387 1.00 88.81 97 LYS A N 1
ATOM 759 C CA . LYS A 1 97 ? 6.496 5.813 -8.822 1.00 88.81 97 LYS A CA 1
ATOM 760 C C . LYS A 1 97 ? 6.554 6.155 -10.301 1.00 88.81 97 LYS A C 1
ATOM 762 O O . LYS A 1 97 ? 5.968 5.450 -11.122 1.00 88.81 97 LYS A O 1
ATOM 767 N N . GLU A 1 98 ? 7.292 7.202 -10.637 1.00 77.50 98 GLU A N 1
ATOM 768 C CA . GLU A 1 98 ? 7.704 7.412 -12.019 1.00 77.50 98 GLU A CA 1
ATOM 769 C C . GLU A 1 98 ? 8.607 6.240 -12.417 1.00 77.50 98 GLU A C 1
ATOM 771 O O . GLU A 1 98 ? 9.549 5.885 -11.700 1.00 77.50 98 GLU A O 1
ATOM 776 N N . LYS A 1 99 ? 8.271 5.561 -13.520 1.00 64.06 99 LYS A N 1
ATOM 777 C CA . LYS A 1 99 ? 9.172 4.562 -14.094 1.00 64.06 99 LYS A CA 1
ATOM 778 C C . LYS A 1 99 ? 10.443 5.304 -14.489 1.00 64.06 99 LYS A C 1
ATOM 780 O O . LYS A 1 99 ? 10.392 6.148 -15.378 1.00 64.06 99 LYS A O 1
ATOM 785 N N . GLU A 1 100 ? 11.565 4.979 -13.851 1.00 58.81 100 GLU A N 1
ATOM 786 C CA . GLU A 1 100 ? 12.864 5.323 -14.422 1.00 58.81 100 GLU A CA 1
ATOM 787 C C . GLU A 1 100 ? 12.884 4.771 -15.847 1.00 58.81 100 GLU A C 1
ATOM 789 O O . GLU A 1 100 ? 12.485 3.620 -16.075 1.00 58.81 100 GLU A O 1
ATOM 794 N N . ALA A 1 101 ? 13.266 5.612 -16.809 1.00 53.50 101 ALA A N 1
ATOM 795 C CA . ALA A 1 101 ? 13.439 5.166 -18.177 1.00 53.50 101 ALA A CA 1
ATOM 796 C C . ALA A 1 101 ? 14.392 3.971 -18.135 1.00 53.50 101 ALA A C 1
ATOM 798 O O . ALA A 1 101 ? 15.508 4.084 -17.624 1.00 53.50 101 ALA A O 1
ATOM 799 N N . ALA A 1 102 ? 13.934 2.811 -18.616 1.00 55.75 102 ALA A N 1
ATOM 800 C CA . ALA A 1 102 ? 14.841 1.701 -18.837 1.00 55.75 102 ALA A CA 1
ATOM 801 C C . ALA A 1 102 ? 15.979 2.260 -19.691 1.00 55.75 102 ALA A C 1
ATOM 803 O O . ALA A 1 102 ? 15.697 2.868 -20.724 1.00 55.75 102 ALA A O 1
ATOM 804 N N . LEU A 1 103 ? 17.225 2.127 -19.224 1.00 53.41 103 LEU A N 1
ATOM 805 C CA . LEU A 1 103 ? 18.397 2.429 -20.035 1.00 53.41 103 LEU A CA 1
ATOM 806 C C . LEU A 1 103 ? 18.222 1.633 -21.326 1.00 53.41 103 LEU A C 1
ATOM 808 O O . LEU A 1 103 ? 18.380 0.412 -21.336 1.00 53.41 103 LEU A O 1
ATOM 812 N N . ALA A 1 104 ? 17.780 2.314 -22.382 1.00 49.34 104 ALA A N 1
ATOM 813 C CA . ALA A 1 104 ? 17.729 1.738 -23.702 1.00 49.34 104 ALA A CA 1
ATOM 814 C C . ALA A 1 104 ? 19.180 1.398 -24.015 1.00 49.34 104 ALA A C 1
ATOM 816 O O . ALA A 1 104 ? 20.037 2.280 -24.016 1.00 49.34 104 ALA A O 1
ATOM 817 N N . PHE A 1 105 ? 19.468 0.110 -24.166 1.00 50.16 105 PHE A N 1
ATOM 818 C CA . PHE A 1 105 ? 20.773 -0.335 -24.616 1.00 50.16 105 PHE A CA 1
ATOM 819 C C . PHE A 1 105 ? 20.917 0.196 -26.046 1.00 50.16 105 PHE A C 1
ATOM 821 O O . PHE A 1 105 ? 20.336 -0.354 -26.977 1.00 50.16 105 PHE A O 1
ATOM 828 N N . SER A 1 106 ? 21.574 1.343 -26.209 1.00 48.19 106 SER A N 1
ATOM 829 C CA . SER A 1 106 ? 21.905 1.882 -27.520 1.00 48.19 106 SER A CA 1
ATOM 830 C C . SER A 1 106 ? 23.064 1.058 -28.061 1.00 48.19 106 SER A C 1
ATOM 832 O O . SER A 1 106 ? 24.187 1.153 -27.570 1.00 48.19 106 SER A O 1
ATOM 834 N N . GLU A 1 107 ? 22.767 0.229 -29.055 1.00 53.00 107 GLU A N 1
ATOM 835 C CA . GLU A 1 107 ? 23.700 -0.609 -29.814 1.00 53.00 107 GLU A CA 1
ATOM 836 C C . GLU A 1 107 ? 24.624 0.220 -30.739 1.00 53.00 107 GLU A C 1
ATOM 838 O O . GLU A 1 107 ? 24.988 -0.211 -31.826 1.00 53.00 107 GLU A O 1
ATOM 843 N N . GLU A 1 108 ? 25.018 1.429 -30.332 1.00 49.78 108 GLU A N 1
ATOM 844 C CA . GLU A 1 108 ? 25.954 2.278 -31.074 1.00 49.78 108 GLU A CA 1
ATOM 845 C C . GLU A 1 108 ? 27.256 2.403 -30.287 1.00 49.78 108 GLU A C 1
ATOM 847 O O . GLU A 1 108 ? 27.420 3.266 -29.426 1.00 49.78 108 GLU A O 1
ATOM 852 N N . GLY A 1 109 ? 28.192 1.497 -30.561 1.00 45.44 109 GLY A N 1
ATOM 853 C CA . GLY A 1 109 ? 29.506 1.546 -29.930 1.00 45.44 109 GLY A CA 1
ATOM 854 C C . GLY A 1 109 ? 30.480 0.456 -30.355 1.00 45.44 109 GLY A C 1
ATOM 855 O O . GLY A 1 109 ? 31.315 0.069 -29.545 1.00 45.44 109 GLY A O 1
ATOM 856 N N . VAL A 1 110 ? 30.379 -0.062 -31.583 1.00 44.19 110 VAL A N 1
ATOM 857 C CA . VAL A 1 110 ? 31.463 -0.835 -32.208 1.00 44.19 110 VAL A CA 1
ATOM 858 C C . VAL A 1 110 ? 31.570 -0.423 -33.674 1.00 44.19 110 VAL A C 1
ATOM 860 O O . VAL A 1 110 ? 30.867 -0.964 -34.524 1.00 44.19 110 VAL A O 1
ATOM 863 N N . LEU A 1 111 ? 32.449 0.539 -33.948 1.00 43.25 111 LEU A N 1
ATOM 864 C CA . LEU A 1 111 ? 33.151 0.690 -35.224 1.00 43.25 111 LEU A CA 1
ATOM 865 C C . LEU A 1 111 ? 34.606 1.052 -34.930 1.00 43.25 111 LEU A C 1
ATOM 867 O O . LEU A 1 111 ? 34.819 1.944 -34.078 1.00 43.25 111 LEU A O 1
#

pLDDT: mean 82.91, std 16.44, range [30.78, 96.94]

Radius of gyration: 16.84 Å; chains: 1; bounding box: 53×30×49 Å

Sequence (111 aa):
MQTATQIQLEGKYKLENDLLISEAVTLKVGNRHRPKKGQARRFIGAVDNSKPKDEAYSYISSLYAVQGSKNSYELESGGTYYRLTVTGLNTVEIRPKEKEAALAFSEEGVL

Secondary structure (DSSP, 8-state):
----------EEEEEETTEEE-SS-EEEEEE-SSPPTTS-SEEEEEE-TTS-GGG-EEEEEEEEEPTT-SSEEEEEETTEEEEEEEEETTEEEEEE---PPP---------

Foldseek 3Di:
DDPPPQDPPFDKFFADPQWTDDPRFIKGKDADPDADVPAARIFIWTAQPVDDPVPRTDTFWHWDDDPPDPFWTWTDGPNWIWIWGDDDDRMIGIDTDDPDPDPPPPPPDDD